Protein AF-A0A955I869-F1 (afdb_monomer_lite)

Secondary structure (DSSP, 8-state):
---------TTSGGGG-SSPPPHHHHHHHHHHHHHHHHHHHHHHHHTT-

pLDDT: mean 90.92, std 6.86, range [55.81, 95.62]

Radius of gyration: 15.37 Å; chains: 1; bounding box: 34×15×36 Å

Foldseek 3Di:
DDDDFDDLDPPDPCVPDPDDDDPVVSVVVRVVVVVVVVVVVVVVVVVVD

Sequence (49 aa):
MGIFEYHDEPLAASSKLLNKVDDETTRKRSTEIGTLLERIYTEQREERK

Structure (mmCIF, N/CA/C/O backbone):
data_AF-A0A955I869-F1
#
_entry.id   AF-A0A955I869-F1
#
loop_
_atom_site.group_PDB
_atom_site.id
_atom_site.type_symbol
_atom_site.label_atom_id
_atom_site.label_alt_id
_atom_site.label_comp_id
_atom_site.label_asym_id
_atom_site.label_entity_id
_atom_site.label_seq_id
_atom_site.pdbx_PDB_ins_code
_atom_site.Cartn_x
_atom_site.Cartn_y
_atom_site.Cartn_z
_atom_site.occupancy
_atom_site.B_iso_or_equiv
_atom_site.auth_seq_id
_atom_site.auth_comp_id
_atom_site.auth_asym_id
_atom_site.auth_atom_id
_atom_site.pdbx_PDB_model_num
ATOM 1 N N . MET A 1 1 ? -1.542 4.369 12.827 1.00 55.81 1 MET A N 1
ATOM 2 C CA . MET A 1 1 ? -0.470 3.587 12.175 1.00 55.81 1 MET A CA 1
ATOM 3 C C . MET A 1 1 ? -0.597 3.816 10.686 1.00 55.81 1 MET A C 1
ATOM 5 O O . MET A 1 1 ? -1.704 3.688 10.185 1.00 55.81 1 MET A O 1
ATOM 9 N N . GLY A 1 2 ? 0.473 4.256 10.028 1.00 76.75 2 GLY A N 1
ATOM 10 C CA . GLY A 1 2 ? 0.469 4.526 8.589 1.00 76.75 2 GLY A CA 1
ATOM 11 C C . GLY A 1 2 ? 1.188 3.409 7.848 1.00 76.75 2 GLY A C 1
ATOM 12 O O . GLY A 1 2 ? 2.301 3.053 8.230 1.00 76.75 2 GLY A O 1
ATOM 13 N N . ILE A 1 3 ? 0.550 2.855 6.820 1.00 86.75 3 ILE A N 1
ATOM 14 C CA . ILE A 1 3 ? 1.236 2.076 5.788 1.00 86.75 3 ILE A CA 1
ATOM 15 C C . ILE A 1 3 ? 1.726 3.087 4.755 1.00 86.75 3 ILE A C 1
ATOM 17 O O . ILE A 1 3 ? 0.969 3.972 4.359 1.00 86.75 3 ILE A O 1
ATOM 21 N N . PHE A 1 4 ? 2.980 2.959 4.338 1.00 88.88 4 PHE A N 1
ATOM 22 C CA . PHE A 1 4 ? 3.559 3.786 3.288 1.00 88.88 4 PHE A CA 1
ATOM 23 C C . PHE A 1 4 ? 3.965 2.887 2.129 1.00 88.88 4 PHE A C 1
ATOM 25 O O . PHE A 1 4 ? 4.607 1.854 2.333 1.00 88.88 4 PHE A O 1
ATOM 32 N N . GLU A 1 5 ? 3.561 3.274 0.925 1.00 89.06 5 GLU A N 1
ATOM 33 C CA . GLU A 1 5 ? 4.009 2.616 -0.296 1.00 89.06 5 GLU A CA 1
ATOM 34 C C . GLU A 1 5 ? 5.491 2.923 -0.525 1.00 89.06 5 GLU A C 1
ATOM 36 O O . GLU A 1 5 ? 6.005 3.973 -0.128 1.00 89.06 5 GLU A O 1
ATOM 41 N N . TYR A 1 6 ? 6.201 1.975 -1.134 1.00 90.00 6 TYR A N 1
ATOM 42 C CA . TYR A 1 6 ? 7.578 2.222 -1.529 1.00 90.00 6 TYR A CA 1
ATOM 43 C C . TYR A 1 6 ? 7.593 3.213 -2.694 1.00 90.00 6 TYR A C 1
ATOM 45 O O . TYR A 1 6 ? 6.943 2.983 -3.711 1.00 90.00 6 TYR A O 1
ATOM 53 N N . HIS A 1 7 ? 8.370 4.282 -2.547 1.00 88.12 7 HIS A N 1
ATOM 54 C CA . HIS A 1 7 ? 8.653 5.230 -3.614 1.00 88.12 7 HIS A CA 1
ATOM 55 C C . HIS A 1 7 ? 10.122 5.125 -4.008 1.00 88.12 7 HIS A C 1
ATOM 57 O O . HIS A 1 7 ? 11.017 5.087 -3.157 1.00 88.12 7 HIS A O 1
ATOM 63 N N . ASP A 1 8 ? 10.356 5.049 -5.314 1.00 89.31 8 ASP A N 1
ATOM 64 C CA . ASP A 1 8 ? 11.684 4.865 -5.876 1.00 89.31 8 ASP A CA 1
ATOM 65 C C . ASP A 1 8 ? 12.454 6.190 -5.928 1.00 89.31 8 ASP A C 1
ATOM 67 O O . ASP A 1 8 ? 12.515 6.874 -6.948 1.00 89.31 8 ASP A O 1
ATOM 71 N N . GLU A 1 9 ? 13.017 6.571 -4.786 1.00 92.62 9 GLU A N 1
ATOM 72 C CA . GLU A 1 9 ? 13.821 7.782 -4.653 1.00 92.62 9 GLU A CA 1
ATOM 73 C C . GLU A 1 9 ? 15.195 7.605 -5.328 1.00 92.62 9 GLU A C 1
ATOM 75 O O . GLU A 1 9 ? 15.974 6.753 -4.890 1.00 92.62 9 GLU A O 1
ATOM 80 N N . PRO A 1 10 ? 15.571 8.416 -6.340 1.00 91.62 10 PRO A N 1
ATOM 81 C CA . PRO A 1 10 ? 16.737 8.146 -7.193 1.00 91.62 10 PRO A CA 1
ATOM 82 C C . PRO A 1 10 ? 18.062 7.952 -6.444 1.00 91.62 10 PRO A C 1
ATOM 84 O O . PRO A 1 10 ? 18.894 7.133 -6.837 1.00 91.62 10 PRO A O 1
ATOM 87 N N . LEU A 1 11 ? 18.260 8.693 -5.351 1.00 93.56 11 LEU A N 1
ATOM 88 C CA . LEU A 1 11 ? 19.488 8.664 -4.551 1.00 93.56 11 LEU A CA 1
ATOM 89 C C . LEU A 1 11 ? 19.491 7.571 -3.471 1.00 93.56 11 LEU A C 1
ATOM 91 O O . LEU A 1 11 ? 20.525 7.346 -2.837 1.00 93.56 11 LEU A O 1
ATOM 95 N N . ALA A 1 12 ? 18.368 6.888 -3.243 1.00 94.19 12 ALA A N 1
ATOM 96 C CA . ALA A 1 12 ? 18.279 5.842 -2.236 1.00 94.19 12 ALA A CA 1
ATOM 97 C C . ALA A 1 12 ? 19.061 4.597 -2.670 1.00 94.19 12 ALA A C 1
ATOM 99 O O . ALA A 1 12 ? 19.034 4.193 -3.826 1.00 94.19 12 ALA A O 1
ATOM 100 N N . ALA A 1 13 ? 19.721 3.913 -1.733 1.00 93.75 13 ALA A N 1
ATOM 101 C CA . ALA A 1 13 ? 20.406 2.654 -2.044 1.00 93.75 13 ALA A CA 1
ATOM 102 C C . ALA A 1 13 ? 19.439 1.588 -2.602 1.00 93.75 13 ALA A C 1
ATOM 104 O O . ALA A 1 13 ? 19.820 0.794 -3.462 1.00 93.75 13 ALA A O 1
ATOM 105 N N . SER A 1 14 ? 18.180 1.615 -2.152 1.00 91.94 14 SER A N 1
ATOM 106 C CA . SER A 1 14 ? 17.105 0.747 -2.636 1.00 91.94 14 SER A CA 1
ATOM 107 C C . SER A 1 14 ? 16.737 0.999 -4.102 1.00 91.94 14 SER A C 1
ATOM 109 O O . SER A 1 14 ? 16.247 0.080 -4.758 1.00 91.94 14 SER A O 1
ATOM 111 N N . SER A 1 15 ? 17.055 2.175 -4.660 1.00 92.38 15 SER A N 1
ATOM 112 C CA . SER A 1 15 ? 16.783 2.480 -6.068 1.00 92.38 15 SER A CA 1
ATOM 113 C C . SER A 1 15 ? 17.592 1.611 -7.035 1.00 92.38 15 SER A C 1
ATOM 115 O O . SER A 1 15 ? 17.199 1.400 -8.181 1.00 92.38 15 SER A O 1
ATOM 117 N N . LYS A 1 16 ? 18.699 1.031 -6.561 1.00 93.50 16 LYS A N 1
ATOM 118 C CA . LYS A 1 16 ? 19.577 0.153 -7.344 1.00 93.50 16 LYS A CA 1
ATOM 119 C C . LYS A 1 16 ? 19.156 -1.317 -7.308 1.00 93.50 16 LYS A C 1
ATOM 121 O O . LYS A 1 16 ? 19.792 -2.142 -7.961 1.00 93.50 16 LYS A O 1
ATOM 126 N N . LEU A 1 17 ? 18.133 -1.665 -6.525 1.00 93.31 17 LEU A N 1
ATOM 127 C CA . LEU A 1 17 ? 17.652 -3.039 -6.432 1.00 93.31 17 LEU A CA 1
ATOM 128 C C . LEU A 1 17 ? 16.968 -3.454 -7.737 1.00 93.31 17 LEU A C 1
ATOM 130 O O . LEU A 1 17 ? 16.152 -2.721 -8.295 1.00 93.31 17 LEU A O 1
ATOM 134 N N . LEU A 1 18 ? 17.305 -4.654 -8.206 1.00 93.31 18 LEU A N 1
ATOM 135 C CA . LEU A 1 18 ? 16.653 -5.290 -9.347 1.00 93.31 18 LEU A CA 1
ATOM 136 C 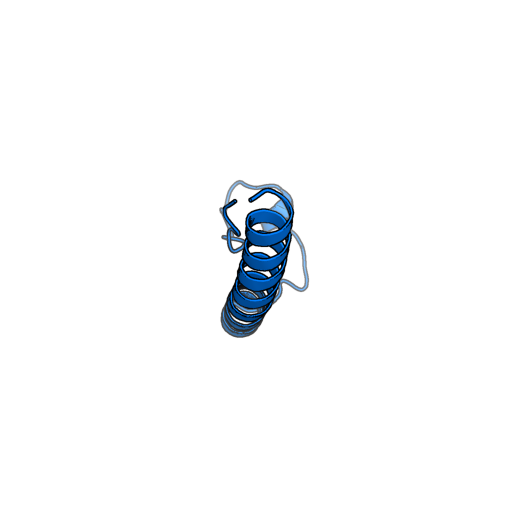C . LEU A 1 18 ? 15.313 -5.905 -8.915 1.00 93.31 18 LEU A C 1
ATOM 1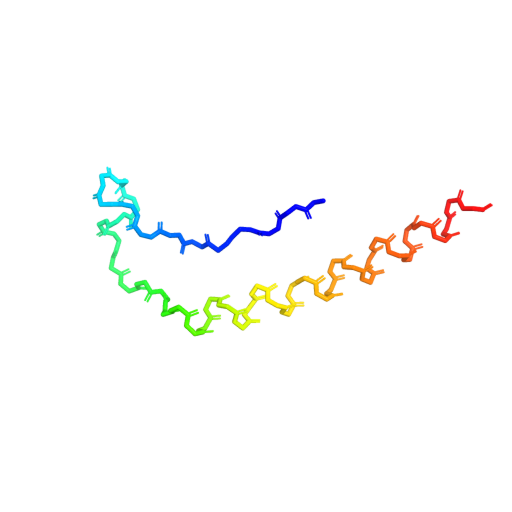38 O O . LEU A 1 18 ? 15.133 -6.241 -7.745 1.00 93.31 18 LEU A O 1
ATOM 142 N N . ASN A 1 19 ? 14.405 -6.109 -9.874 1.00 92.75 19 ASN A N 1
ATOM 143 C CA . ASN A 1 19 ? 13.109 -6.775 -9.674 1.00 92.75 19 ASN A CA 1
ATOM 144 C C . ASN A 1 19 ? 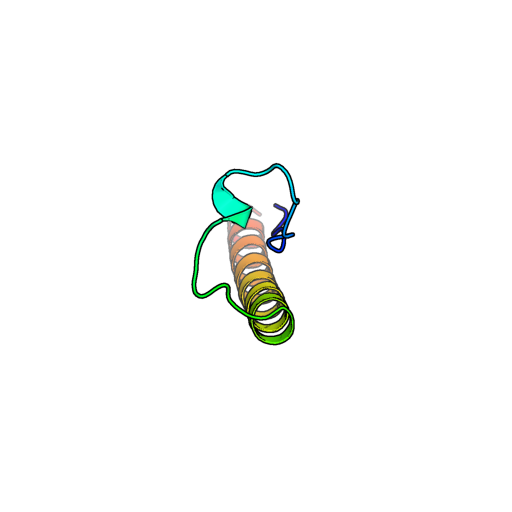12.185 -6.070 -8.667 1.00 92.75 19 ASN A C 1
ATOM 146 O O . ASN A 1 19 ? 11.595 -6.710 -7.794 1.00 92.75 19 ASN A O 1
ATOM 150 N N . LYS A 1 20 ? 12.055 -4.744 -8.782 1.00 91.81 20 LYS A N 1
ATOM 151 C CA . LYS A 1 20 ? 11.060 -3.995 -8.007 1.00 91.81 20 LYS A CA 1
ATOM 152 C C . LYS A 1 20 ? 9.656 -4.468 -8.360 1.00 91.81 20 LYS A C 1
ATOM 154 O O . LYS A 1 20 ? 9.374 -4.832 -9.500 1.00 91.81 20 LYS A O 1
ATOM 159 N N . VAL A 1 21 ? 8.798 -4.465 -7.349 1.00 93.69 21 VAL A N 1
ATOM 160 C CA . VAL A 1 21 ? 7.369 -4.707 -7.522 1.00 93.69 21 VAL A CA 1
ATOM 161 C C . VAL A 1 21 ? 6.767 -3.477 -8.192 1.00 93.69 21 VAL A C 1
ATOM 163 O O . VAL A 1 21 ? 7.141 -2.356 -7.855 1.00 93.69 21 VAL A O 1
ATOM 166 N N . ASP A 1 22 ? 5.869 -3.686 -9.147 1.00 92.50 22 ASP A N 1
ATOM 167 C CA . ASP A 1 22 ? 5.179 -2.600 -9.830 1.00 92.50 22 ASP A CA 1
ATOM 168 C C . ASP A 1 22 ? 4.218 -1.846 -8.888 1.00 92.50 22 ASP A C 1
ATOM 170 O O . ASP A 1 22 ? 3.785 -2.350 -7.842 1.00 92.50 22 ASP A O 1
ATOM 174 N N . ASP A 1 23 ? 3.880 -0.616 -9.269 1.00 91.06 23 ASP A N 1
ATOM 175 C CA . ASP A 1 23 ? 3.047 0.275 -8.459 1.00 91.06 23 ASP A CA 1
ATOM 176 C C . ASP A 1 23 ? 1.626 -0.271 -8.256 1.00 91.06 23 ASP A C 1
ATOM 178 O O . ASP A 1 23 ? 1.028 -0.066 -7.197 1.00 91.06 23 ASP A O 1
ATOM 182 N N . GLU A 1 24 ? 1.073 -0.987 -9.241 1.00 94.31 24 GLU A N 1
ATOM 183 C CA . GLU A 1 24 ? -0.271 -1.567 -9.153 1.00 94.31 24 GLU A CA 1
ATOM 184 C C . GLU A 1 24 ? -0.314 -2.663 -8.082 1.00 94.31 24 GLU A C 1
ATOM 186 O O . GLU A 1 24 ? -1.160 -2.633 -7.180 1.00 94.31 24 GLU A O 1
ATOM 191 N N . THR A 1 25 ? 0.649 -3.585 -8.117 1.00 94.56 25 THR A N 1
ATOM 192 C CA . THR A 1 25 ? 0.797 -4.638 -7.110 1.00 94.56 25 THR A CA 1
ATOM 193 C C . THR A 1 25 ? 1.052 -4.047 -5.722 1.00 94.56 25 THR A C 1
ATOM 195 O O . THR A 1 25 ? 0.475 -4.518 -4.735 1.00 94.56 25 THR A O 1
ATOM 198 N N . THR A 1 26 ? 1.882 -3.005 -5.621 1.00 94.00 26 THR A N 1
ATOM 199 C CA . THR A 1 26 ? 2.176 -2.325 -4.349 1.00 94.00 26 THR A CA 1
ATOM 200 C C . THR A 1 26 ? 0.920 -1.685 -3.755 1.00 94.00 26 THR A C 1
ATOM 202 O O . THR A 1 26 ? 0.609 -1.919 -2.583 1.00 94.00 26 THR A O 1
ATOM 205 N N . ARG A 1 27 ? 0.134 -0.974 -4.571 1.00 93.25 27 ARG A N 1
ATOM 206 C CA . ARG A 1 27 ? -1.123 -0.336 -4.153 1.00 93.25 27 ARG A CA 1
ATOM 207 C C . ARG A 1 27 ? -2.181 -1.337 -3.711 1.00 93.25 27 ARG A C 1
ATOM 209 O O . ARG A 1 27 ? -2.852 -1.136 -2.693 1.00 93.25 27 ARG A O 1
ATOM 216 N N . LYS A 1 28 ? -2.315 -2.443 -4.449 1.00 95.38 28 LYS A N 1
ATOM 217 C CA . LYS A 1 28 ? -3.231 -3.530 -4.090 1.00 95.38 28 LYS A CA 1
ATOM 218 C C . LYS A 1 28 ? -2.900 -4.082 -2.701 1.00 95.38 28 LYS A C 1
ATOM 220 O O . LYS A 1 28 ? -3.776 -4.150 -1.842 1.00 95.38 28 LYS A O 1
ATOM 225 N N . ARG A 1 29 ? -1.624 -4.391 -2.452 1.00 95.00 29 ARG A N 1
ATOM 226 C CA . ARG A 1 29 ? -1.154 -4.891 -1.149 1.00 95.00 29 ARG A CA 1
ATOM 227 C C . ARG A 1 29 ? -1.350 -3.872 -0.031 1.00 95.00 29 ARG A C 1
ATOM 229 O O . ARG A 1 29 ? -1.801 -4.244 1.045 1.00 95.00 29 ARG A O 1
ATOM 236 N N . SER A 1 30 ? -1.039 -2.601 -0.282 1.00 94.19 30 SER A N 1
ATOM 237 C CA . SER A 1 30 ? -1.236 -1.514 0.687 1.00 94.19 30 SER A CA 1
ATOM 238 C C . SER A 1 30 ? -2.695 -1.438 1.152 1.00 94.19 30 SER A C 1
ATOM 240 O O . SER A 1 30 ? -2.971 -1.398 2.352 1.00 94.19 30 SER A O 1
ATOM 242 N N . THR A 1 31 ? -3.634 -1.537 0.206 1.00 93.69 31 THR A N 1
ATOM 243 C CA . THR A 1 31 ? -5.078 -1.543 0.485 1.00 93.69 31 THR A CA 1
ATOM 244 C C . THR A 1 31 ? -5.495 -2.762 1.313 1.00 93.69 31 THR A C 1
ATOM 246 O O . THR A 1 31 ? -6.148 -2.609 2.344 1.00 93.69 31 THR A O 1
ATOM 249 N N . GLU A 1 32 ? -5.079 -3.967 0.906 1.00 95.62 32 GLU A N 1
ATOM 250 C CA . GLU A 1 32 ? -5.395 -5.219 1.611 1.00 95.62 32 GLU A CA 1
ATOM 251 C C . GLU A 1 32 ? -4.881 -5.210 3.061 1.00 95.62 32 GLU A C 1
ATOM 253 O O . GLU A 1 32 ? -5.613 -5.546 3.995 1.00 95.62 32 GLU A O 1
ATOM 258 N N . ILE A 1 33 ? -3.635 -4.772 3.266 1.00 95.25 33 ILE A N 1
ATOM 259 C CA . ILE A 1 33 ? -3.036 -4.648 4.600 1.00 95.25 33 ILE A CA 1
ATOM 260 C C . ILE A 1 33 ? -3.780 -3.581 5.414 1.00 95.25 33 ILE A C 1
ATOM 262 O O . ILE A 1 33 ? -4.040 -3.797 6.598 1.00 95.25 33 ILE A O 1
ATOM 266 N N . GLY A 1 34 ? -4.164 -2.458 4.798 1.00 93.88 34 GLY A N 1
ATOM 267 C CA . GLY A 1 34 ? -4.934 -1.397 5.450 1.00 93.88 34 GLY A CA 1
ATOM 268 C C . GLY A 1 34 ? -6.234 -1.911 6.067 1.00 93.88 34 GLY A C 1
ATOM 269 O O . GLY A 1 34 ? -6.487 -1.676 7.249 1.00 93.88 34 GLY A O 1
ATOM 270 N N . THR A 1 35 ? -7.006 -2.697 5.310 1.00 94.25 35 THR A N 1
ATOM 271 C CA . THR A 1 35 ? -8.247 -3.320 5.800 1.00 94.25 35 THR A CA 1
ATOM 272 C C . THR A 1 35 ? -7.993 -4.295 6.954 1.00 94.25 35 THR A C 1
ATOM 274 O O . THR A 1 35 ? -8.742 -4.313 7.932 1.00 94.25 35 THR A O 1
ATOM 277 N N . LEU A 1 36 ? -6.926 -5.098 6.880 1.00 95.06 36 LEU A N 1
ATOM 278 C CA . LEU A 1 36 ? -6.567 -6.026 7.957 1.00 95.06 36 LEU A CA 1
ATOM 279 C C . LEU A 1 36 ? -6.185 -5.289 9.245 1.00 95.06 36 LEU A C 1
ATOM 281 O O . LEU A 1 36 ? -6.618 -5.679 10.330 1.00 95.06 36 LEU A O 1
ATOM 285 N N . LEU A 1 37 ? -5.404 -4.214 9.132 1.00 93.81 37 LEU A N 1
ATOM 286 C CA . LEU A 1 37 ? -5.020 -3.398 10.280 1.00 93.81 37 LEU A CA 1
ATOM 287 C C . LEU A 1 37 ? -6.237 -2.733 10.923 1.00 93.81 37 LEU A C 1
ATOM 289 O O . LEU A 1 37 ? -6.367 -2.778 12.143 1.00 93.81 37 LEU A O 1
ATOM 293 N N . GLU A 1 38 ? -7.135 -2.149 10.129 1.00 92.81 38 GLU A N 1
ATOM 294 C CA . GLU A 1 38 ? -8.362 -1.526 10.640 1.00 92.81 38 GLU A CA 1
ATOM 295 C C . GLU A 1 38 ? -9.198 -2.514 11.456 1.00 92.81 38 GLU A C 1
ATOM 297 O O . GLU A 1 38 ? -9.642 -2.189 12.562 1.00 92.81 38 GLU A O 1
ATOM 302 N N . ARG A 1 39 ? -9.341 -3.747 10.961 1.00 93.94 39 ARG A N 1
ATOM 303 C CA . ARG A 1 39 ? -10.030 -4.814 11.683 1.00 93.94 39 ARG A CA 1
ATOM 304 C C . ARG A 1 39 ? -9.362 -5.119 13.025 1.00 93.94 39 ARG A C 1
ATOM 306 O O . ARG A 1 39 ? -10.036 -5.073 14.050 1.00 93.94 39 ARG A O 1
ATOM 313 N N . ILE A 1 40 ? -8.050 -5.370 13.033 1.00 94.19 40 ILE A N 1
ATOM 314 C CA . ILE A 1 40 ? -7.297 -5.696 14.257 1.00 94.19 40 ILE A CA 1
ATOM 315 C C . ILE A 1 40 ? -7.404 -4.561 15.281 1.00 94.19 40 ILE A C 1
ATOM 317 O O . ILE A 1 40 ? -7.617 -4.803 16.467 1.00 94.19 40 ILE A O 1
ATOM 321 N N . TYR A 1 41 ? -7.268 -3.308 14.843 1.00 91.31 41 TYR A N 1
ATOM 322 C CA . TYR A 1 41 ? -7.362 -2.165 15.749 1.00 91.31 41 TYR A CA 1
ATOM 323 C C . TYR A 1 41 ? -8.774 -1.952 16.282 1.00 91.31 41 TYR A C 1
ATOM 325 O O . TYR A 1 41 ? -8.921 -1.548 17.434 1.00 91.31 41 TYR A O 1
ATOM 333 N N . THR A 1 42 ? -9.797 -2.226 15.475 1.00 93.75 42 THR A N 1
ATOM 334 C CA . THR A 1 42 ? -11.191 -2.176 15.923 1.00 93.75 4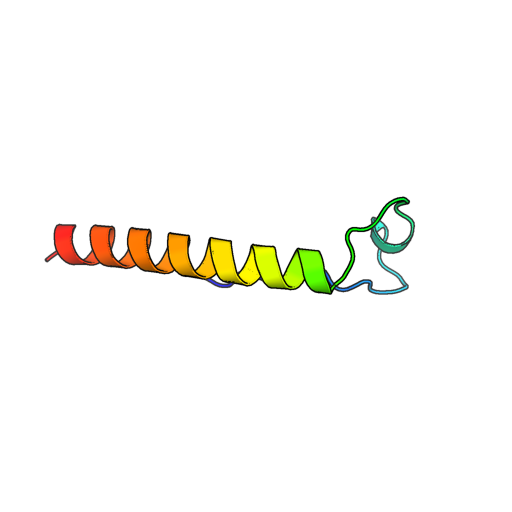2 THR A CA 1
ATOM 335 C C . THR A 1 42 ? -11.451 -3.241 16.984 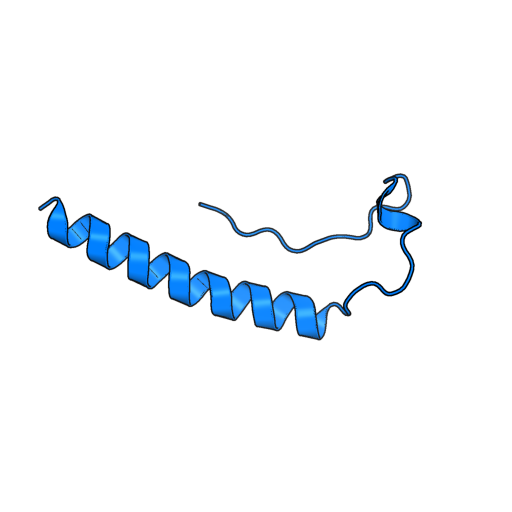1.00 93.75 42 THR A C 1
ATOM 337 O O . THR A 1 42 ? -11.933 -2.901 18.060 1.00 93.75 42 THR A O 1
ATOM 340 N N . GLU A 1 43 ? -11.047 -4.492 16.740 1.00 94.38 43 GLU A N 1
ATOM 341 C CA . GLU A 1 43 ? -11.157 -5.594 17.709 1.00 94.38 43 GLU A CA 1
ATOM 342 C C . GLU A 1 43 ? -10.443 -5.241 19.028 1.00 94.38 43 GLU A C 1
ATOM 344 O O . GLU A 1 43 ? -11.065 -5.219 20.090 1.00 94.38 43 GLU A O 1
ATOM 349 N N . GLN A 1 44 ? -9.177 -4.814 18.958 1.00 92.19 44 GLN A N 1
ATOM 350 C CA . GLN A 1 44 ? -8.414 -4.395 20.140 1.00 92.19 44 GLN A CA 1
ATOM 351 C C . GLN A 1 44 ? -8.992 -3.171 20.859 1.00 92.19 44 GLN A C 1
ATOM 353 O O . GLN A 1 44 ? -8.661 -2.938 22.022 1.00 92.19 44 GLN A O 1
ATOM 358 N N . ARG A 1 45 ? -9.749 -2.314 20.169 1.00 91.75 45 ARG A N 1
ATOM 359 C CA . ARG A 1 45 ? -10.391 -1.147 20.780 1.00 91.75 45 ARG A CA 1
ATOM 360 C C . ARG A 1 45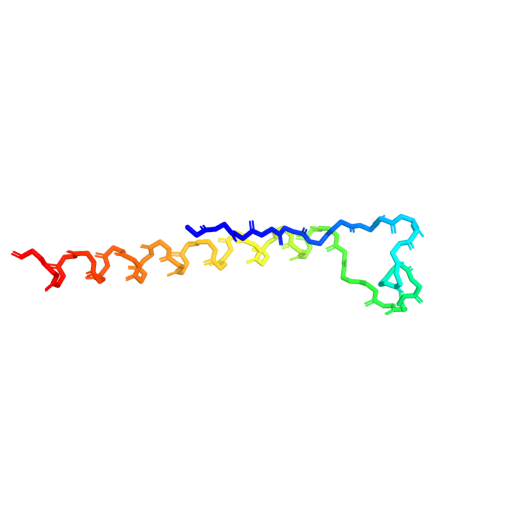 ? -11.637 -1.559 21.549 1.00 91.75 45 ARG A C 1
ATOM 362 O O . ARG A 1 45 ? -11.852 -1.021 22.630 1.00 91.75 45 ARG A O 1
ATOM 369 N N . GLU A 1 46 ? -12.436 -2.470 21.004 1.00 90.38 46 GLU A N 1
ATOM 370 C CA . GLU A 1 46 ? -13.630 -2.984 21.681 1.00 90.38 46 GLU A CA 1
ATOM 371 C C . GLU A 1 46 ? -13.263 -3.826 22.911 1.00 90.38 46 GLU A C 1
ATOM 373 O O . GLU A 1 46 ? -13.900 -3.672 23.941 1.00 90.38 46 GLU A O 1
ATOM 378 N N . GLU A 1 47 ? -12.180 -4.610 22.872 1.00 88.62 47 GLU A N 1
ATOM 379 C CA . GLU A 1 47 ? -11.684 -5.366 24.042 1.00 88.62 47 GLU A CA 1
ATOM 380 C C . GLU A 1 47 ? -11.207 -4.486 25.212 1.00 88.62 47 GLU A C 1
ATOM 382 O O . GLU A 1 47 ? -11.101 -4.954 26.344 1.00 88.62 47 GLU A O 1
ATOM 387 N N . ARG A 1 48 ? -10.866 -3.219 24.944 1.00 84.06 48 ARG A N 1
ATOM 388 C CA . ARG A 1 48 ? -10.399 -2.255 25.957 1.00 84.06 48 ARG A CA 1
ATOM 389 C C . ARG A 1 48 ? -11.520 -1.385 26.530 1.00 84.06 48 ARG A C 1
ATOM 391 O O . ARG A 1 48 ? -11.224 -0.556 27.392 1.00 84.06 48 ARG A O 1
ATOM 398 N N . LYS A 1 49 ? -12.743 -1.497 26.008 1.00 68.69 49 LYS A N 1
ATOM 399 C CA . LYS A 1 49 ? -13.931 -0.811 26.533 1.00 68.69 49 LYS A CA 1
ATOM 400 C C . LYS A 1 49 ? -14.613 -1.664 27.591 1.00 68.69 49 LYS A C 1
ATOM 402 O O . LYS A 1 49 ? -15.125 -1.045 28.547 1.00 68.69 49 LYS A O 1
#